Protein AF-A0A951GEC3-F1 (afdb_monomer_lite)

Structure (mmCIF, N/CA/C/O backbone):
data_AF-A0A951GEC3-F1
#
_entry.id   AF-A0A951GEC3-F1
#
loop_
_atom_site.group_PDB
_atom_site.id
_atom_site.type_symbol
_atom_site.label_atom_id
_atom_site.label_alt_id
_atom_site.label_comp_id
_atom_site.label_asym_id
_atom_site.label_entity_id
_atom_site.label_seq_id
_atom_site.pdbx_PDB_ins_code
_atom_site.Cartn_x
_atom_site.Cartn_y
_atom_site.Cartn_z
_atom_site.occupancy
_atom_site.B_iso_or_equiv
_atom_site.auth_seq_id
_atom_site.auth_comp_id
_atom_site.auth_asym_id
_atom_site.auth_atom_id
_atom_site.pdbx_PDB_model_num
ATOM 1 N N . MET A 1 1 ? 15.630 8.169 4.405 1.00 53.78 1 MET A N 1
ATOM 2 C CA . MET A 1 1 ? 15.383 6.792 3.932 1.00 53.78 1 MET A CA 1
ATOM 3 C C . MET A 1 1 ? 15.792 5.852 5.047 1.00 53.78 1 MET A C 1
ATOM 5 O O . MET A 1 1 ? 16.981 5.740 5.318 1.00 53.78 1 MET A O 1
ATOM 9 N N . ALA A 1 2 ? 14.834 5.273 5.768 1.00 57.47 2 ALA A N 1
ATOM 10 C CA . ALA A 1 2 ? 15.160 4.203 6.706 1.00 57.47 2 ALA A CA 1
ATOM 11 C C . ALA A 1 2 ? 15.599 2.977 5.888 1.00 57.47 2 ALA A C 1
ATOM 13 O O . ALA A 1 2 ? 14.984 2.679 4.868 1.00 57.47 2 ALA A O 1
ATOM 14 N N . GLY A 1 3 ? 16.703 2.333 6.269 1.00 69.38 3 GLY A N 1
ATOM 15 C CA . GLY A 1 3 ? 17.155 1.087 5.634 1.00 69.38 3 GLY A CA 1
ATOM 16 C C . GLY A 1 3 ? 17.551 1.169 4.151 1.00 69.38 3 GLY A C 1
ATOM 17 O O . GLY A 1 3 ? 17.619 0.135 3.510 1.00 69.38 3 GLY A O 1
ATOM 18 N N . GLY A 1 4 ? 17.801 2.357 3.583 1.00 84.50 4 GLY A N 1
ATOM 19 C CA . GLY A 1 4 ? 18.168 2.492 2.159 1.00 84.50 4 GLY A CA 1
ATOM 20 C C . GLY A 1 4 ? 16.997 2.392 1.172 1.00 84.50 4 GLY A C 1
ATOM 21 O O . GLY A 1 4 ? 17.217 2.440 -0.037 1.00 84.50 4 GLY A O 1
ATOM 22 N N . VAL A 1 5 ? 15.762 2.323 1.679 1.00 89.62 5 VAL A N 1
ATOM 23 C CA . VAL A 1 5 ? 14.538 2.254 0.875 1.00 89.62 5 VAL A CA 1
ATOM 24 C C . VAL A 1 5 ? 13.953 3.654 0.661 1.00 89.62 5 VAL A C 1
ATOM 26 O O . VAL A 1 5 ? 13.785 4.438 1.606 1.00 89.62 5 VAL A O 1
ATOM 29 N N . TYR A 1 6 ? 13.606 3.969 -0.587 1.00 92.44 6 TYR A N 1
ATOM 30 C CA . TYR A 1 6 ? 12.821 5.143 -0.959 1.00 92.44 6 TYR A CA 1
ATOM 31 C C . TYR A 1 6 ? 11.360 4.748 -1.170 1.00 92.44 6 TYR A C 1
ATOM 33 O O . TYR A 1 6 ? 11.020 4.092 -2.150 1.00 92.44 6 TYR A O 1
ATOM 41 N N . ARG A 1 7 ? 10.489 5.144 -0.240 1.00 92.12 7 ARG A N 1
ATOM 42 C CA . ARG A 1 7 ? 9.064 4.800 -0.259 1.00 92.12 7 ARG A CA 1
ATOM 43 C C . ARG A 1 7 ? 8.220 5.991 -0.704 1.00 92.12 7 ARG A C 1
ATOM 45 O O . ARG A 1 7 ? 8.367 7.084 -0.165 1.00 92.12 7 ARG A O 1
ATOM 52 N N . VAL A 1 8 ? 7.306 5.745 -1.634 1.00 93.25 8 VAL A N 1
ATOM 53 C CA . VAL A 1 8 ? 6.295 6.682 -2.123 1.00 93.25 8 VAL A CA 1
ATOM 54 C C . VAL A 1 8 ? 4.928 6.204 -1.622 1.00 93.25 8 VAL A C 1
ATOM 56 O O . VAL A 1 8 ? 4.465 5.146 -2.057 1.00 93.25 8 VAL A O 1
ATOM 59 N N . PRO A 1 9 ? 4.285 6.917 -0.682 1.00 92.19 9 PRO A N 1
ATOM 60 C CA . PRO A 1 9 ? 2.924 6.600 -0.265 1.00 92.19 9 PRO A CA 1
ATOM 61 C C . PRO A 1 9 ? 1.916 7.023 -1.345 1.00 92.19 9 PRO A C 1
ATOM 63 O O . PRO A 1 9 ? 2.049 8.089 -1.938 1.00 92.19 9 PRO A O 1
ATOM 66 N N . LEU A 1 10 ? 0.890 6.200 -1.560 1.00 93.75 10 LEU A N 1
ATOM 67 C CA . LEU A 1 10 ? -0.196 6.407 -2.524 1.00 93.75 10 LEU A CA 1
ATOM 68 C C . LEU A 1 10 ? -1.558 6.197 -1.832 1.00 93.75 10 LEU A C 1
ATOM 70 O O . LEU A 1 10 ? -2.262 5.221 -2.112 1.00 93.75 10 LEU A O 1
ATOM 74 N N . PRO A 1 11 ? -1.927 7.044 -0.856 1.00 91.75 11 PRO A N 1
ATOM 75 C CA . PRO A 1 11 ? -3.192 6.889 -0.155 1.00 91.75 11 PRO A CA 1
ATOM 76 C C . PRO A 1 11 ? -4.369 7.229 -1.078 1.00 91.75 11 PRO A C 1
ATOM 78 O O . PRO A 1 11 ? -4.380 8.272 -1.730 1.00 91.75 11 PRO A O 1
ATOM 81 N N . ARG A 1 12 ? -5.410 6.392 -1.074 1.00 93.50 12 ARG A N 1
ATOM 82 C CA . ARG A 1 12 ? -6.682 6.658 -1.763 1.00 93.50 12 ARG A CA 1
ATOM 83 C C . ARG A 1 12 ? -7.564 7.598 -0.947 1.00 93.50 12 ARG A C 1
ATOM 85 O O . ARG A 1 12 ? -8.618 7.217 -0.446 1.00 93.50 12 ARG A O 1
ATOM 92 N N . THR A 1 13 ? -7.099 8.834 -0.768 1.00 90.50 13 THR A N 1
ATOM 93 C CA . THR A 1 13 ? -7.832 9.895 -0.050 1.00 90.50 13 THR A CA 1
ATOM 94 C C . THR A 1 13 ? -9.090 10.359 -0.787 1.00 90.50 13 THR A C 1
ATOM 96 O O . THR A 1 13 ? -9.940 11.019 -0.194 1.00 90.50 13 THR A O 1
ATOM 99 N N . ASP A 1 14 ? -9.222 9.996 -2.062 1.00 92.25 14 ASP A N 1
ATOM 100 C CA . ASP A 1 14 ? -10.406 10.194 -2.893 1.00 92.25 14 ASP A CA 1
ATOM 101 C C . ASP A 1 14 ? -11.549 9.224 -2.545 1.00 92.25 14 ASP A C 1
ATOM 103 O O . ASP A 1 14 ? -12.720 9.542 -2.765 1.00 92.25 14 ASP A O 1
ATOM 107 N N . LEU A 1 15 ? -11.231 8.049 -1.989 1.00 93.88 15 LEU A N 1
ATOM 108 C CA . LEU A 1 15 ? -12.217 7.017 -1.692 1.00 93.88 15 LEU A CA 1
ATOM 109 C C . LEU A 1 15 ? -12.876 7.231 -0.328 1.00 93.88 15 LEU A C 1
ATOM 111 O O . LEU A 1 15 ? -12.224 7.267 0.712 1.00 93.88 15 LEU A O 1
ATOM 115 N N . LYS A 1 16 ? -14.211 7.253 -0.334 1.00 93.50 16 LYS A N 1
ATOM 116 C CA . LYS A 1 16 ? -15.051 7.165 0.868 1.00 93.50 16 LYS A CA 1
ATOM 117 C C . LYS A 1 16 ? -15.593 5.748 1.012 1.00 93.50 16 LYS A C 1
ATOM 119 O O . LYS A 1 16 ? -16.766 5.499 0.739 1.00 93.50 16 LYS A O 1
ATOM 124 N N . ALA A 1 17 ? -14.714 4.806 1.348 1.00 94.12 17 ALA A N 1
ATOM 125 C CA . ALA A 1 17 ? -15.105 3.410 1.479 1.00 94.12 17 ALA A CA 1
ATOM 126 C C . ALA A 1 17 ? -15.747 3.121 2.839 1.00 94.12 17 ALA A C 1
ATOM 128 O O . ALA A 1 17 ? -15.334 3.655 3.864 1.00 94.12 17 ALA A O 1
ATOM 129 N N . THR A 1 18 ? -16.745 2.244 2.849 1.00 96.31 18 THR A N 1
ATOM 130 C CA . THR A 1 18 ? -17.430 1.790 4.062 1.00 96.31 18 THR A CA 1
ATOM 131 C C . THR A 1 18 ? -17.482 0.270 4.110 1.00 96.31 18 THR A C 1
ATOM 133 O O . THR A 1 18 ? -17.472 -0.387 3.071 1.00 96.31 18 THR A O 1
ATOM 136 N N . LEU A 1 19 ? -17.539 -0.301 5.309 1.00 95.56 19 LEU A N 1
ATOM 137 C CA . LEU A 1 19 ? -17.764 -1.724 5.546 1.00 95.56 19 LEU A CA 1
ATOM 138 C C . LEU A 1 19 ? -18.779 -1.858 6.676 1.00 95.56 19 LEU A C 1
ATOM 140 O O . LEU A 1 19 ? -18.518 -1.421 7.789 1.00 95.56 19 LEU A O 1
ATOM 144 N N . ASP A 1 20 ? -19.942 -2.438 6.377 1.00 93.62 20 ASP A N 1
ATOM 145 C CA . ASP A 1 20 ? -21.038 -2.655 7.335 1.00 93.62 20 ASP A CA 1
ATOM 146 C C . ASP A 1 20 ? -21.387 -1.400 8.164 1.00 93.62 20 ASP A C 1
ATOM 148 O O . ASP A 1 20 ? -21.627 -1.464 9.366 1.00 93.62 20 ASP A O 1
ATOM 152 N N . GLY A 1 21 ? -21.390 -0.232 7.511 1.00 92.06 21 GLY A N 1
ATOM 153 C CA . GLY A 1 21 ? -21.692 1.059 8.139 1.00 92.06 21 GLY A CA 1
ATOM 154 C C . GLY A 1 21 ? -20.503 1.760 8.807 1.00 92.06 21 GLY A C 1
ATOM 155 O O . GLY A 1 21 ? -20.654 2.895 9.249 1.00 92.06 21 GLY A O 1
ATOM 156 N N . VAL A 1 22 ? -19.320 1.141 8.843 1.00 91.69 22 VAL A N 1
ATOM 157 C CA . VAL A 1 22 ? -18.086 1.750 9.359 1.00 91.69 22 VAL A CA 1
ATOM 158 C C . VAL A 1 22 ? -17.296 2.376 8.215 1.00 91.69 22 VAL A C 1
ATOM 160 O O . VAL A 1 22 ? -16.964 1.700 7.242 1.00 91.69 22 VAL A O 1
ATOM 163 N N . GLU A 1 23 ? -16.968 3.662 8.326 1.00 91.94 23 GLU A N 1
ATOM 164 C CA . GLU A 1 23 ? -16.087 4.341 7.372 1.00 91.94 23 GLU A CA 1
ATOM 165 C C . GLU A 1 23 ? -14.644 3.836 7.499 1.00 91.94 23 GLU A C 1
ATOM 167 O O . GLU A 1 23 ? -14.062 3.789 8.586 1.00 91.94 23 GLU A O 1
ATOM 172 N N . LEU A 1 24 ? -14.052 3.470 6.364 1.00 91.31 24 LEU A N 1
ATOM 173 C CA . LEU A 1 24 ? -12.680 3.002 6.273 1.00 91.31 24 LEU A CA 1
ATOM 174 C C . LEU A 1 24 ? -11.753 4.192 6.048 1.00 91.31 24 LEU A C 1
ATOM 176 O O . LEU A 1 24 ? -11.710 4.783 4.971 1.00 91.31 24 LEU A O 1
ATOM 180 N N . LYS A 1 25 ? -10.956 4.511 7.064 1.00 85.25 25 LYS A N 1
ATOM 181 C CA . LYS A 1 25 ? -9.923 5.542 6.960 1.00 85.25 25 LYS A CA 1
ATOM 182 C C . LYS A 1 25 ? -8.782 5.082 6.038 1.00 85.25 25 LYS A C 1
ATOM 184 O O . LYS A 1 25 ? -8.391 3.911 6.112 1.00 85.25 25 LYS A O 1
ATOM 189 N N . PRO A 1 26 ? -8.157 5.980 5.250 1.00 82.75 26 PRO A N 1
ATOM 190 C CA . PRO A 1 26 ? -7.058 5.601 4.363 1.00 82.75 26 PRO A CA 1
ATOM 191 C C . PRO A 1 26 ? -5.898 4.893 5.067 1.00 82.75 26 PRO A C 1
ATOM 193 O O . PRO A 1 26 ? -5.431 3.864 4.588 1.00 82.75 26 PRO A O 1
ATOM 196 N N . ASN A 1 27 ? -5.517 5.367 6.256 1.00 82.38 27 ASN A N 1
ATOM 197 C CA . ASN A 1 27 ? -4.448 4.768 7.061 1.00 82.38 27 ASN A CA 1
ATOM 198 C C . ASN A 1 27 ? -4.769 3.355 7.584 1.00 82.38 27 ASN A C 1
ATOM 200 O O . ASN A 1 27 ? -3.864 2.693 8.079 1.00 82.38 27 ASN A O 1
ATOM 204 N N . PHE A 1 28 ? -6.026 2.897 7.510 1.00 87.00 28 PHE A N 1
ATOM 205 C CA . PHE A 1 28 ? -6.418 1.551 7.936 1.00 87.00 28 PHE A CA 1
ATOM 206 C C . PHE A 1 28 ? -6.283 0.549 6.792 1.00 87.00 28 PHE A C 1
ATOM 208 O O . PHE A 1 28 ? -5.652 -0.489 6.953 1.00 87.00 28 PHE A O 1
ATOM 215 N N . ALA A 1 29 ? -6.884 0.858 5.641 1.00 86.94 29 ALA A N 1
ATOM 216 C CA . ALA A 1 29 ? -7.004 -0.110 4.557 1.00 86.94 29 ALA A CA 1
ATOM 217 C C . ALA A 1 29 ? -6.814 0.473 3.154 1.00 86.94 29 ALA A C 1
ATOM 219 O O . ALA A 1 29 ? -6.731 -0.300 2.214 1.00 86.94 29 ALA A O 1
ATOM 220 N N . LEU A 1 30 ? -6.729 1.790 2.958 1.00 91.69 30 LEU A N 1
ATOM 221 C CA . LEU A 1 30 ? -6.686 2.389 1.611 1.00 91.69 30 LEU A CA 1
ATOM 222 C C . LEU A 1 30 ? -5.334 3.057 1.307 1.00 91.69 30 LEU A C 1
ATOM 224 O O . LEU A 1 30 ? -5.261 4.028 0.555 1.00 91.69 30 LEU A O 1
ATOM 228 N N . GLY A 1 31 ? -4.262 2.558 1.925 1.00 89.75 31 GLY A N 1
ATOM 229 C CA . GLY A 1 31 ? -2.901 3.065 1.769 1.00 89.75 31 GLY A CA 1
ATOM 230 C C . GLY A 1 31 ? -2.086 2.251 0.770 1.00 89.75 31 GLY A C 1
ATOM 231 O O . GLY A 1 31 ? -1.426 1.294 1.168 1.00 89.75 31 GLY A O 1
ATOM 232 N N . GLY A 1 32 ? -2.088 2.652 -0.503 1.00 93.62 32 GLY A N 1
ATOM 233 C CA . GLY A 1 32 ? -1.162 2.104 -1.494 1.00 93.62 32 GLY A CA 1
ATOM 234 C C . GLY A 1 32 ? 0.261 2.623 -1.290 1.00 93.62 32 GLY A C 1
ATOM 235 O O . GLY A 1 32 ? 0.487 3.613 -0.583 1.00 93.62 32 GLY A O 1
ATOM 236 N N . TRP A 1 33 ? 1.243 1.968 -1.904 1.00 95.50 33 TRP A N 1
ATOM 237 C CA . TRP A 1 33 ? 2.640 2.390 -1.837 1.00 95.50 33 TRP A CA 1
ATOM 238 C C . TRP A 1 33 ? 3.503 1.784 -2.944 1.00 95.50 33 TRP A C 1
ATOM 240 O O . TRP A 1 33 ? 3.233 0.701 -3.455 1.00 95.50 33 TRP A O 1
ATOM 250 N N . LEU A 1 34 ? 4.603 2.473 -3.242 1.00 97.00 34 LEU A N 1
ATOM 251 C CA . LEU A 1 34 ? 5.738 1.961 -4.008 1.00 97.00 34 LEU A CA 1
ATOM 252 C C . LEU A 1 34 ? 7.002 2.118 -3.163 1.00 97.00 34 LEU A C 1
ATOM 254 O O . LEU A 1 34 ? 7.151 3.109 -2.449 1.00 97.00 34 LEU A O 1
ATOM 258 N N . ALA A 1 35 ? 7.916 1.162 -3.220 1.00 95.62 35 ALA A N 1
ATOM 259 C CA . ALA A 1 35 ? 9.187 1.224 -2.515 1.00 95.62 35 ALA A CA 1
ATOM 260 C C . ALA A 1 35 ? 10.321 0.821 -3.449 1.00 95.62 35 ALA A C 1
ATOM 262 O O . ALA A 1 35 ? 10.307 -0.270 -4.012 1.00 95.62 35 ALA A O 1
ATOM 263 N N . PHE A 1 36 ? 11.289 1.718 -3.597 1.00 95.75 36 PHE A N 1
ATOM 264 C CA . PHE A 1 36 ? 12.482 1.529 -4.400 1.00 95.75 36 PHE A CA 1
ATOM 265 C C . PHE A 1 36 ? 13.674 1.229 -3.503 1.00 95.75 36 PHE A C 1
ATOM 267 O O . PHE A 1 36 ? 13.895 1.906 -2.498 1.00 95.75 36 PHE A O 1
ATOM 274 N N . GLU A 1 37 ? 14.481 0.266 -3.916 1.00 93.31 37 GLU A N 1
ATOM 275 C CA . GLU A 1 37 ? 15.748 -0.067 -3.280 1.00 93.31 37 GLU A CA 1
ATOM 276 C C . GLU A 1 37 ? 16.837 -0.215 -4.344 1.00 93.31 37 GLU A C 1
ATOM 278 O O . GLU A 1 37 ? 16.588 -0.669 -5.465 1.00 93.31 37 GLU A O 1
ATOM 283 N N . LYS A 1 38 ? 18.062 0.195 -4.009 1.00 92.88 38 LYS A N 1
ATOM 284 C CA . LYS A 1 38 ? 19.215 0.037 -4.895 1.00 92.88 38 LYS A CA 1
ATOM 285 C C . LYS A 1 38 ? 19.705 -1.413 -4.871 1.00 92.88 38 LYS A C 1
ATOM 287 O O . LYS A 1 38 ? 20.109 -1.909 -3.827 1.00 92.88 38 LYS A O 1
ATOM 292 N N . MET A 1 39 ? 19.793 -2.033 -6.043 1.00 89.19 39 MET A N 1
ATOM 293 C CA . MET A 1 39 ? 20.306 -3.388 -6.253 1.00 89.19 39 MET A CA 1
ATOM 294 C C . MET A 1 39 ? 21.567 -3.345 -7.126 1.00 89.19 39 MET A C 1
ATOM 296 O O . MET A 1 39 ? 21.518 -3.521 -8.343 1.00 89.19 39 MET A O 1
ATOM 300 N N . GLY A 1 40 ? 22.726 -3.079 -6.516 1.00 89.75 40 GLY A N 1
ATOM 301 C CA . GLY A 1 40 ? 23.983 -2.927 -7.257 1.00 89.75 40 GLY A CA 1
ATOM 302 C C . GLY A 1 40 ? 23.936 -1.731 -8.216 1.00 89.75 40 GLY A C 1
ATOM 303 O O . GLY A 1 40 ? 23.925 -0.586 -7.761 1.00 89.75 40 GLY A O 1
ATOM 304 N N . ASN A 1 41 ? 23.912 -1.998 -9.525 1.00 92.50 41 ASN A N 1
ATOM 305 C CA . ASN A 1 41 ? 23.808 -0.975 -10.578 1.00 92.50 41 ASN A CA 1
ATOM 306 C C . ASN A 1 41 ? 22.368 -0.740 -11.068 1.00 92.50 41 ASN A C 1
ATOM 308 O O . ASN A 1 41 ? 22.151 0.131 -11.905 1.00 92.50 41 ASN A O 1
ATOM 312 N N . GLU A 1 42 ? 21.399 -1.493 -10.552 1.00 95.19 42 GLU A N 1
ATOM 313 C CA . GLU A 1 42 ? 19.982 -1.383 -10.898 1.00 95.19 42 GLU A CA 1
ATOM 314 C C . GLU A 1 42 ? 19.156 -0.940 -9.682 1.00 95.19 42 GLU A C 1
ATOM 316 O O . GLU A 1 42 ? 19.654 -0.841 -8.556 1.00 95.19 42 GLU A O 1
ATOM 321 N N . GLY A 1 43 ? 17.879 -0.655 -9.908 1.00 94.56 43 GLY A N 1
ATOM 322 C CA . GLY A 1 43 ? 16.866 -0.503 -8.875 1.00 94.56 43 GLY A CA 1
ATOM 323 C C . GLY A 1 43 ? 15.915 -1.694 -8.873 1.00 94.56 43 GLY A C 1
ATOM 324 O O . GLY A 1 43 ? 15.640 -2.294 -9.913 1.00 94.56 43 GLY A O 1
ATOM 325 N N . MET A 1 44 ? 15.389 -2.015 -7.699 1.00 95.88 44 MET A N 1
ATOM 326 C CA . MET A 1 44 ? 14.204 -2.846 -7.545 1.00 95.88 44 MET A CA 1
ATOM 327 C C . MET A 1 44 ? 13.069 -1.974 -7.034 1.00 95.88 44 MET A C 1
ATOM 329 O O . MET A 1 44 ? 13.293 -1.099 -6.199 1.00 95.88 44 MET A O 1
ATOM 333 N N . VAL A 1 45 ? 11.862 -2.223 -7.526 1.00 97.38 45 VAL A N 1
ATOM 334 C CA . VAL A 1 45 ? 10.641 -1.648 -6.981 1.00 97.38 45 VAL A CA 1
ATOM 335 C C . VAL A 1 45 ? 9.683 -2.759 -6.597 1.00 97.38 45 VAL A C 1
ATOM 337 O O . VAL A 1 45 ? 9.499 -3.715 -7.348 1.00 97.38 45 VAL A O 1
ATOM 340 N N . MET A 1 46 ? 9.076 -2.618 -5.427 1.00 97.06 46 MET A N 1
ATOM 341 C CA . MET A 1 46 ? 7.899 -3.378 -5.027 1.00 97.06 46 MET A CA 1
ATOM 342 C C . MET A 1 46 ? 6.784 -2.411 -4.669 1.00 97.06 46 MET A C 1
ATOM 344 O O . MET A 1 46 ? 7.043 -1.257 -4.316 1.00 97.06 46 MET A O 1
ATOM 348 N N . GLY A 1 47 ? 5.545 -2.866 -4.748 1.00 96.62 47 GLY A N 1
ATOM 349 C CA . GLY A 1 47 ? 4.423 -2.021 -4.389 1.00 96.62 47 GLY A CA 1
ATOM 350 C C . GLY A 1 47 ? 3.132 -2.769 -4.179 1.00 96.62 47 GLY A C 1
ATOM 351 O O . GLY A 1 47 ? 2.995 -3.916 -4.594 1.00 96.62 47 GLY A O 1
ATOM 352 N N . ASP A 1 48 ? 2.197 -2.056 -3.570 1.00 97.44 48 ASP A N 1
ATOM 353 C CA . ASP A 1 48 ? 0.813 -2.456 -3.359 1.00 97.44 48 ASP A CA 1
ATOM 354 C C . ASP A 1 48 ? -0.081 -1.306 -3.833 1.00 97.44 48 ASP A C 1
ATOM 356 O O . ASP A 1 48 ? -0.014 -0.191 -3.302 1.00 97.44 48 ASP A O 1
ATOM 360 N N . LEU A 1 49 ? -0.867 -1.548 -4.881 1.00 98.12 49 LEU A N 1
ATOM 361 C CA . LEU A 1 49 ? -1.766 -0.561 -5.471 1.00 98.12 49 LEU A CA 1
ATOM 362 C C . LEU A 1 49 ? -3.202 -0.832 -5.035 1.00 98.12 49 LEU A C 1
ATOM 364 O O . LEU A 1 49 ? -3.718 -1.921 -5.265 1.00 98.12 49 LEU A O 1
ATOM 368 N N . VAL A 1 50 ? -3.874 0.184 -4.493 1.00 97.50 50 VAL A N 1
ATOM 369 C CA . VAL A 1 50 ? -5.289 0.097 -4.108 1.00 97.50 50 VAL A CA 1
ATOM 370 C C . VAL A 1 50 ? -6.163 0.621 -5.240 1.00 97.50 50 VAL A C 1
ATOM 372 O O . VAL A 1 50 ? -6.162 1.819 -5.533 1.00 97.50 50 VAL A O 1
ATOM 375 N N . LEU A 1 51 ? -6.934 -0.271 -5.851 1.00 98.19 51 LEU A N 1
ATOM 376 C CA . LEU A 1 51 ? -7.735 -0.008 -7.044 1.00 98.19 51 LEU A CA 1
ATOM 377 C C . LEU A 1 51 ? -9.207 -0.335 -6.794 1.00 98.19 51 LEU A C 1
ATOM 379 O O . LEU A 1 51 ? -9.527 -1.294 -6.092 1.00 98.19 51 LEU A O 1
ATOM 383 N N . THR A 1 52 ? -10.120 0.423 -7.394 1.00 97.81 52 THR A N 1
ATOM 384 C CA . THR A 1 52 ? -11.515 -0.012 -7.533 1.00 97.81 52 THR A CA 1
ATOM 385 C C . THR A 1 52 ? -11.634 -1.037 -8.658 1.00 97.81 52 THR A C 1
ATOM 387 O O . THR A 1 52 ? -10.743 -1.178 -9.496 1.00 97.81 52 THR A O 1
ATOM 390 N N . THR A 1 53 ? -12.733 -1.791 -8.692 1.00 96.88 53 THR A N 1
ATOM 391 C CA . THR A 1 53 ? -12.925 -2.871 -9.676 1.00 96.88 53 THR A CA 1
ATOM 392 C C . THR A 1 53 ? -12.820 -2.409 -11.132 1.00 96.88 53 THR A C 1
ATOM 394 O O . THR A 1 53 ? -12.296 -3.151 -11.960 1.00 96.88 53 THR A O 1
ATOM 397 N N . ASP A 1 54 ? -13.269 -1.191 -11.446 1.00 97.94 54 ASP A N 1
ATOM 398 C CA . ASP A 1 54 ? -13.164 -0.570 -12.773 1.00 97.94 54 ASP A CA 1
ATOM 399 C C . ASP A 1 54 ? -11.734 -0.137 -13.137 1.00 97.94 54 ASP A C 1
ATOM 401 O O . ASP A 1 54 ? -11.406 -0.048 -14.318 1.00 97.94 54 ASP A O 1
ATOM 405 N N . GLU A 1 55 ? -10.865 0.076 -12.148 1.00 98.62 55 GLU A N 1
ATOM 406 C CA . GLU A 1 55 ? -9.473 0.503 -12.343 1.00 98.62 55 GLU A CA 1
ATOM 407 C C . GLU A 1 55 ? -8.508 -0.682 -12.532 1.00 98.62 55 GLU A C 1
ATOM 409 O O . GLU A 1 55 ? -7.427 -0.510 -13.094 1.00 98.62 55 GLU A O 1
ATOM 414 N N . VAL A 1 56 ? -8.885 -1.897 -12.106 1.00 98.69 56 VAL A N 1
ATOM 415 C CA . VAL A 1 56 ? -8.000 -3.081 -12.127 1.00 98.69 56 VAL A CA 1
ATOM 416 C C . VAL A 1 56 ? -7.457 -3.374 -13.526 1.00 98.69 56 VAL A C 1
ATOM 418 O O . VAL A 1 56 ? -6.244 -3.438 -13.712 1.00 98.69 56 VAL A O 1
ATOM 421 N N . ASN A 1 57 ? -8.332 -3.568 -14.515 1.00 98.69 57 ASN A N 1
ATOM 422 C CA . ASN A 1 57 ? -7.908 -4.012 -15.847 1.00 98.69 57 ASN A CA 1
ATOM 423 C C . ASN A 1 57 ? -7.078 -2.960 -16.605 1.00 98.69 57 ASN A C 1
ATOM 425 O O . ASN A 1 57 ? -6.046 -3.346 -17.164 1.00 98.69 57 ASN A O 1
ATOM 429 N N . PRO A 1 58 ? -7.460 -1.665 -16.634 1.00 98.75 58 PRO A N 1
ATOM 430 C CA . PRO A 1 58 ? -6.642 -0.626 -17.263 1.00 98.75 58 PRO A CA 1
ATOM 431 C C . PRO A 1 58 ? -5.224 -0.553 -16.682 1.00 98.75 58 PRO A C 1
ATOM 433 O O . PRO A 1 58 ? -4.243 -0.636 -17.427 1.00 98.75 58 PRO A O 1
ATOM 436 N N . VAL A 1 59 ? -5.107 -0.512 -15.349 1.00 98.81 59 VAL A N 1
ATOM 437 C CA . VAL A 1 59 ? -3.812 -0.447 -14.655 1.00 98.81 59 VAL A CA 1
ATOM 438 C C . VAL A 1 59 ? -2.990 -1.710 -14.916 1.00 98.81 59 VAL A C 1
ATOM 440 O O . VAL A 1 59 ? -1.837 -1.614 -15.337 1.00 98.81 59 VAL A O 1
ATOM 443 N N . MET A 1 60 ? -3.586 -2.896 -14.740 1.00 98.75 60 MET A N 1
ATOM 444 C CA . MET A 1 60 ? -2.914 -4.182 -14.970 1.00 98.75 60 MET A CA 1
ATOM 445 C C . MET A 1 60 ? -2.363 -4.290 -16.392 1.00 98.75 60 MET A C 1
ATOM 447 O O . MET A 1 60 ? -1.215 -4.687 -16.594 1.00 98.75 60 MET A O 1
ATOM 451 N N . THR A 1 61 ? -3.168 -3.900 -17.382 1.00 98.62 61 THR A N 1
ATOM 452 C CA . THR A 1 61 ? -2.777 -3.930 -18.796 1.00 98.62 61 THR A CA 1
ATOM 453 C C . THR A 1 61 ? -1.561 -3.043 -19.031 1.00 98.62 61 THR A C 1
ATOM 455 O O . THR A 1 61 ? -0.612 -3.451 -19.706 1.00 98.62 61 THR A O 1
ATOM 458 N N . LYS A 1 62 ? -1.550 -1.838 -18.447 1.00 98.62 62 LYS A N 1
ATOM 459 C CA . LYS A 1 62 ? -0.445 -0.897 -18.620 1.00 98.62 62 LYS A CA 1
ATOM 460 C C . LYS A 1 62 ? 0.839 -1.358 -17.933 1.00 98.62 62 LYS A C 1
ATOM 462 O O . LYS A 1 62 ? 1.914 -1.200 -18.517 1.00 98.62 62 LYS A O 1
ATOM 467 N N . LEU A 1 63 ? 0.736 -1.947 -16.741 1.00 98.62 63 LEU A N 1
ATOM 468 C CA . LEU A 1 63 ? 1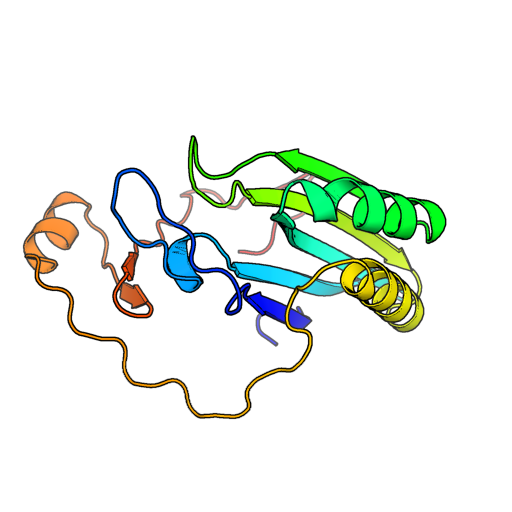.866 -2.554 -16.031 1.00 98.62 63 LEU A CA 1
ATOM 469 C C . LEU A 1 63 ? 2.496 -3.676 -16.862 1.00 98.62 63 LEU A C 1
ATOM 471 O O . LEU A 1 63 ? 3.687 -3.605 -17.168 1.00 98.62 63 LEU A O 1
ATOM 475 N N . ALA A 1 64 ? 1.682 -4.637 -17.312 1.00 98.12 64 ALA A N 1
ATOM 476 C CA . ALA A 1 64 ? 2.144 -5.767 -18.113 1.00 98.12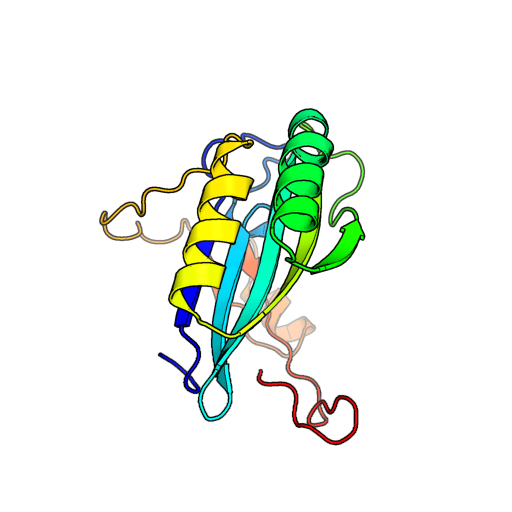 64 ALA A CA 1
ATOM 477 C C . ALA A 1 64 ? 2.806 -5.314 -19.426 1.00 98.12 64 ALA A C 1
ATOM 479 O O . ALA A 1 64 ? 3.901 -5.763 -19.760 1.00 98.12 64 ALA A O 1
ATOM 480 N N . ALA A 1 65 ? 2.194 -4.361 -20.141 1.00 98.19 65 ALA A N 1
ATOM 481 C CA . ALA A 1 65 ? 2.757 -3.800 -21.371 1.00 98.19 65 ALA A CA 1
ATOM 482 C C . ALA A 1 65 ? 4.088 -3.056 -21.154 1.00 98.19 65 ALA A C 1
ATOM 484 O O . ALA A 1 65 ? 4.871 -2.909 -22.091 1.00 98.19 65 ALA A O 1
ATOM 485 N N . SER A 1 66 ? 4.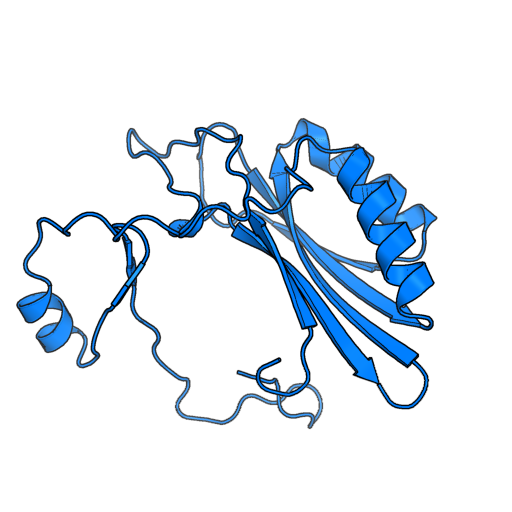345 -2.586 -19.931 1.00 97.31 66 SER A N 1
ATOM 486 C CA . SER A 1 66 ? 5.564 -1.860 -19.562 1.00 97.31 66 SER A CA 1
ATOM 487 C C . SER A 1 66 ? 6.619 -2.760 -18.906 1.00 97.31 66 SER A C 1
ATOM 489 O O . SER A 1 66 ? 7.660 -2.261 -18.483 1.00 97.31 66 SER A O 1
ATOM 491 N N . GLY A 1 67 ? 6.364 -4.071 -18.810 1.00 97.00 67 GLY A N 1
ATOM 492 C CA . GLY A 1 67 ? 7.278 -5.040 -18.205 1.00 97.00 67 GLY A CA 1
ATOM 493 C C . GLY A 1 67 ? 7.335 -4.996 -16.675 1.00 97.00 67 GLY A C 1
ATOM 494 O O . GLY A 1 67 ? 8.293 -5.506 -16.102 1.00 97.00 67 GLY A O 1
ATOM 495 N N . ILE A 1 68 ? 6.341 -4.390 -16.013 1.00 98.62 68 ILE A N 1
ATOM 496 C CA . ILE A 1 68 ? 6.178 -4.503 -14.559 1.00 98.62 68 ILE A CA 1
ATOM 497 C C . ILE A 1 68 ? 5.419 -5.794 -14.263 1.00 98.62 68 ILE A C 1
ATOM 499 O O . ILE A 1 68 ? 4.339 -6.031 -14.807 1.00 98.62 68 ILE A O 1
ATOM 503 N N . GLU A 1 69 ? 5.986 -6.625 -13.399 1.00 98.44 69 GLU A N 1
ATOM 504 C CA . GLU A 1 69 ? 5.384 -7.885 -12.989 1.00 98.44 69 GLU A CA 1
ATOM 505 C C . GLU A 1 69 ? 4.254 -7.624 -11.989 1.00 98.44 69 GLU A C 1
ATOM 507 O O . GLU A 1 69 ? 4.429 -6.882 -11.023 1.00 98.44 69 GLU A O 1
ATOM 512 N N . ILE A 1 70 ? 3.097 -8.249 -12.217 1.00 98.62 70 ILE A N 1
ATOM 513 C CA . ILE A 1 70 ? 2.000 -8.304 -11.248 1.00 98.62 70 ILE A CA 1
ATOM 514 C C . ILE A 1 70 ? 2.147 -9.609 -10.471 1.00 98.62 70 ILE A C 1
ATOM 516 O O . ILE A 1 70 ? 1.943 -10.687 -11.026 1.00 98.62 70 ILE A O 1
ATOM 520 N N . THR A 1 71 ? 2.503 -9.516 -9.195 1.00 97.81 71 THR A N 1
ATOM 521 C CA . THR A 1 71 ? 2.792 -10.685 -8.354 1.00 97.81 71 THR A CA 1
ATOM 522 C C . THR A 1 71 ? 1.552 -11.211 -7.634 1.00 97.81 71 THR A C 1
ATOM 524 O O . THR A 1 71 ? 1.489 -12.396 -7.313 1.00 97.81 71 THR A O 1
ATOM 527 N N . ALA A 1 72 ? 0.544 -10.360 -7.405 1.00 98.12 72 ALA A N 1
ATOM 528 C CA . ALA A 1 7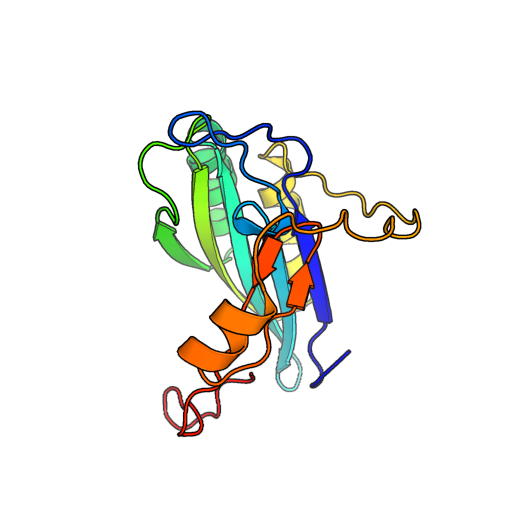2 ? -0.749 -10.763 -6.857 1.00 98.12 72 ALA A CA 1
ATOM 529 C C . ALA A 1 72 ? -1.859 -9.750 -7.175 1.00 98.12 72 ALA A C 1
ATOM 531 O O . ALA A 1 72 ? -1.605 -8.563 -7.381 1.00 98.12 72 ALA A O 1
ATOM 532 N N . LEU A 1 73 ? -3.105 -10.227 -7.145 1.00 98.38 73 LEU A N 1
ATOM 533 C CA . LEU A 1 73 ? -4.311 -9.406 -7.099 1.00 98.38 73 LEU A CA 1
ATOM 534 C C . LEU A 1 73 ? -5.298 -10.039 -6.110 1.00 98.38 73 LEU A C 1
ATOM 536 O O . LEU A 1 73 ? -5.765 -11.155 -6.335 1.00 98.38 73 LEU A O 1
ATOM 540 N N . HIS A 1 74 ? -5.632 -9.330 -5.034 1.00 97.69 74 HIS A N 1
ATOM 541 C CA . HIS A 1 74 ? -6.545 -9.822 -3.991 1.00 97.69 74 HIS A CA 1
ATOM 542 C C . HIS A 1 74 ? -7.290 -8.678 -3.296 1.00 97.69 74 HIS A C 1
ATOM 544 O O . HIS A 1 74 ? -7.134 -7.518 -3.657 1.00 97.69 74 HIS A O 1
ATOM 550 N N . ASN A 1 75 ? -8.106 -8.983 -2.289 1.00 94.62 75 ASN A N 1
ATOM 551 C CA . ASN A 1 75 ? -8.789 -7.995 -1.455 1.00 94.62 75 ASN A CA 1
ATOM 552 C C . ASN A 1 75 ? -8.345 -8.116 0.015 1.00 94.62 75 ASN A C 1
ATOM 554 O O . ASN A 1 75 ? -8.152 -9.221 0.515 1.00 94.62 75 ASN A O 1
ATOM 558 N N . HIS A 1 76 ? -8.197 -6.994 0.726 1.00 93.00 76 HIS A N 1
ATOM 559 C CA . HIS A 1 76 ? -7.907 -6.997 2.173 1.00 93.00 76 HIS A CA 1
ATOM 560 C C . HIS A 1 76 ? -9.172 -7.085 3.033 1.00 93.00 76 HIS A C 1
ATOM 562 O O . HIS A 1 76 ? -9.133 -7.568 4.161 1.00 93.00 76 HIS A O 1
ATOM 568 N N . LEU A 1 77 ? -10.299 -6.607 2.505 1.00 93.25 77 LEU A N 1
ATOM 569 C CA . LEU A 1 77 ? -11.569 -6.525 3.212 1.00 93.25 77 LEU A CA 1
ATOM 570 C C . LEU A 1 77 ? -12.664 -7.197 2.393 1.00 93.25 77 LEU A C 1
ATOM 572 O O . LEU A 1 77 ? -12.680 -7.117 1.166 1.00 93.25 77 LEU A O 1
ATOM 576 N N . LEU A 1 78 ? -13.590 -7.864 3.076 1.00 92.75 78 LEU A N 1
ATOM 577 C CA . LEU A 1 78 ? -14.781 -8.423 2.448 1.00 92.75 78 LEU A CA 1
ATOM 578 C C . LEU A 1 78 ? -15.914 -7.391 2.498 1.00 92.75 78 LEU A C 1
ATOM 580 O O . LEU A 1 78 ? -16.155 -6.771 3.534 1.00 92.75 78 LEU A O 1
ATOM 584 N N . ARG A 1 79 ? -16.625 -7.248 1.371 1.00 94.25 79 ARG A N 1
ATOM 585 C CA . ARG A 1 79 ? -17.833 -6.417 1.178 1.00 94.25 79 ARG A CA 1
ATOM 586 C C . ARG A 1 79 ? -17.695 -4.924 1.534 1.00 94.25 79 ARG A C 1
ATOM 588 O O . ARG A 1 79 ? -18.694 -4.262 1.810 1.00 94.25 79 ARG A O 1
ATOM 595 N N . ASN A 1 80 ? -16.489 -4.360 1.477 1.00 95.69 80 ASN A N 1
ATOM 596 C CA . ASN A 1 80 ? -16.367 -2.905 1.484 1.00 95.69 80 ASN A CA 1
ATOM 597 C C . ASN A 1 80 ? -16.997 -2.291 0.219 1.00 95.69 80 ASN A C 1
ATOM 599 O O . ASN A 1 80 ? -17.073 -2.942 -0.825 1.00 95.69 80 ASN A O 1
ATOM 603 N N . GLN A 1 81 ? -17.467 -1.050 0.325 1.00 95.06 81 GLN A N 1
ATOM 604 C CA . GLN A 1 81 ? -18.076 -0.296 -0.771 1.00 95.06 81 GLN A CA 1
ATOM 605 C C . GLN A 1 81 ? -17.530 1.143 -0.824 1.00 95.06 81 GLN A C 1
ATOM 607 O O . GLN A 1 81 ? -17.636 1.832 0.192 1.00 95.06 81 GLN A O 1
ATOM 612 N N . PRO A 1 82 ? -16.983 1.612 -1.969 1.00 95.50 82 PRO A N 1
ATOM 613 C CA . PRO A 1 82 ? -16.745 0.823 -3.181 1.00 95.50 82 PRO A CA 1
ATOM 614 C C . PRO A 1 82 ? -15.778 -0.335 -2.910 1.00 95.50 82 PRO A C 1
ATOM 616 O O . PRO A 1 82 ? -14.926 -0.246 -2.026 1.00 95.50 82 PRO A O 1
ATOM 619 N N . PHE A 1 83 ? -15.958 -1.438 -3.639 1.00 96.25 83 PHE A N 1
ATOM 620 C CA . PHE A 1 83 ? -15.111 -2.615 -3.473 1.00 96.25 83 PHE A CA 1
ATOM 621 C C . PHE A 1 83 ? -13.701 -2.317 -3.981 1.00 96.25 83 PHE A C 1
ATOM 623 O O . PHE A 1 83 ? -13.537 -1.795 -5.089 1.00 96.25 83 PHE A O 1
ATOM 630 N N . THR A 1 84 ? -12.697 -2.641 -3.168 1.00 96.81 84 THR A N 1
ATOM 631 C CA . THR A 1 84 ? -11.289 -2.376 -3.481 1.00 96.81 84 THR A CA 1
ATOM 632 C C . THR A 1 84 ? -10.497 -3.665 -3.626 1.00 96.81 84 THR A C 1
ATOM 634 O O . THR A 1 84 ? -10.692 -4.637 -2.895 1.00 96.81 84 THR A O 1
ATOM 637 N N . MET A 1 85 ? -9.568 -3.635 -4.571 1.00 97.94 85 MET A N 1
ATOM 638 C CA . MET A 1 85 ? -8.596 -4.676 -4.863 1.00 97.94 85 MET A CA 1
ATOM 639 C C . MET A 1 85 ? -7.184 -4.121 -4.664 1.00 97.94 85 MET A C 1
ATOM 641 O O . MET A 1 85 ? -6.955 -2.918 -4.779 1.00 97.94 85 MET A O 1
ATOM 645 N N . TYR A 1 86 ? -6.250 -5.014 -4.372 1.00 98.00 86 TYR A N 1
ATOM 646 C CA . TYR A 1 86 ? -4.866 -4.734 -4.015 1.00 98.00 86 TYR A CA 1
ATOM 647 C C . TYR A 1 86 ? -3.987 -5.489 -4.992 1.00 98.00 86 TYR A C 1
ATOM 649 O O . TYR A 1 86 ? -4.048 -6.720 -5.065 1.00 98.00 86 TYR A O 1
ATOM 657 N N . MET A 1 87 ? -3.245 -4.741 -5.798 1.00 98.62 87 MET A N 1
ATOM 658 C CA . MET A 1 87 ? -2.391 -5.280 -6.845 1.00 98.62 87 MET A CA 1
ATOM 659 C C . MET A 1 87 ? -0.938 -5.134 -6.430 1.00 98.62 87 MET A C 1
ATOM 661 O O . MET A 1 87 ? -0.423 -4.019 -6.330 1.00 98.62 87 MET A O 1
ATOM 665 N N . HIS A 1 88 ? -0.285 -6.270 -6.207 1.00 98.38 88 HIS A N 1
ATOM 666 C CA . HIS A 1 88 ? 1.124 -6.310 -5.846 1.00 98.38 88 HIS A CA 1
ATOM 667 C C . HIS A 1 88 ? 1.968 -6.301 -7.109 1.00 98.38 88 HIS A C 1
ATOM 669 O O . HIS A 1 88 ? 1.675 -7.022 -8.066 1.00 98.38 88 HIS A O 1
ATOM 675 N N . VAL A 1 89 ? 3.003 -5.465 -7.113 1.00 98.44 89 VAL A N 1
ATOM 676 C CA . VAL A 1 89 ? 3.872 -5.263 -8.274 1.00 98.44 89 VAL A CA 1
ATOM 677 C C . VAL A 1 89 ? 5.339 -5.450 -7.916 1.00 98.44 89 VAL A C 1
ATOM 679 O O . VAL A 1 89 ? 5.763 -5.126 -6.806 1.00 98.44 89 VAL A O 1
ATOM 682 N N . LEU A 1 90 ? 6.115 -5.938 -8.881 1.00 98.00 90 LEU A N 1
ATOM 683 C CA . LEU A 1 90 ? 7.566 -6.079 -8.816 1.00 98.00 90 LEU A CA 1
ATOM 684 C C . LEU A 1 90 ? 8.190 -5.555 -10.116 1.00 98.00 90 LEU A C 1
ATOM 686 O O . LEU A 1 90 ? 7.699 -5.807 -11.214 1.00 98.00 90 LEU A O 1
ATOM 690 N N . GLY A 1 91 ? 9.311 -4.851 -10.003 1.00 97.50 91 GLY A N 1
ATOM 691 C CA . GLY A 1 91 ? 10.129 -4.478 -11.151 1.00 97.50 91 GLY A CA 1
ATOM 692 C C . GLY A 1 91 ? 11.607 -4.416 -10.794 1.00 97.50 91 GLY A C 1
ATOM 693 O O . GLY A 1 91 ? 11.971 -4.085 -9.665 1.00 97.50 91 GLY A O 1
ATOM 694 N N . ARG A 1 92 ? 12.469 -4.722 -11.764 1.00 97.12 92 ARG A N 1
ATOM 695 C CA . ARG A 1 92 ? 13.929 -4.592 -11.665 1.00 97.12 92 ARG A CA 1
ATOM 696 C C . ARG A 1 92 ? 14.487 -3.949 -12.928 1.00 97.12 92 ARG A C 1
ATOM 698 O O . ARG A 1 92 ? 13.993 -4.220 -14.018 1.00 97.12 92 ARG A O 1
ATOM 705 N N . GLY A 1 93 ? 15.494 -3.094 -12.776 1.00 97.12 93 GLY A N 1
ATOM 706 C CA . GLY A 1 93 ? 16.172 -2.434 -13.890 1.00 97.12 93 GLY A CA 1
ATOM 707 C C . GLY A 1 93 ? 16.487 -0.971 -13.601 1.00 97.12 93 GLY A C 1
ATOM 708 O O . GLY A 1 93 ? 16.769 -0.593 -12.466 1.00 97.12 93 GLY A O 1
ATOM 709 N N . ASP A 1 94 ? 16.446 -0.126 -14.630 1.00 97.69 94 ASP A N 1
ATOM 710 C CA . ASP A 1 94 ? 16.691 1.308 -14.468 1.00 97.69 94 ASP A CA 1
ATOM 711 C C . ASP A 1 94 ? 15.579 1.963 -13.614 1.00 97.69 94 ASP A C 1
ATOM 713 O O . ASP A 1 94 ? 14.405 1.919 -14.002 1.00 97.69 94 ASP A O 1
ATOM 717 N N . PRO A 1 95 ? 15.909 2.587 -12.467 1.00 96.31 95 PRO A N 1
ATOM 718 C CA . PRO A 1 95 ? 14.908 3.097 -11.531 1.00 96.31 95 PRO A CA 1
ATOM 719 C C . PRO A 1 95 ? 14.049 4.222 -12.119 1.00 96.31 95 PRO A C 1
ATOM 721 O O . PRO A 1 95 ? 12.885 4.357 -11.744 1.00 96.31 95 PRO A O 1
ATOM 724 N N . VAL A 1 96 ? 14.580 5.006 -13.064 1.00 96.94 96 VAL A N 1
ATOM 725 C CA . VAL A 1 96 ? 13.825 6.081 -13.721 1.00 96.94 96 VAL A CA 1
ATOM 726 C C . VAL A 1 96 ? 12.801 5.484 -14.683 1.00 96.94 96 VAL A C 1
ATOM 728 O O . VAL A 1 96 ? 11.637 5.882 -14.660 1.00 96.94 96 VAL A O 1
ATOM 731 N N . LYS A 1 97 ? 13.185 4.481 -15.481 1.00 98.31 97 LYS A N 1
ATOM 732 C CA . LYS A 1 97 ? 12.246 3.760 -16.357 1.00 98.31 97 LYS A CA 1
ATOM 733 C C . LYS A 1 97 ? 11.150 3.055 -15.560 1.00 98.31 97 LYS A C 1
ATOM 735 O O . LYS A 1 97 ? 9.987 3.130 -15.952 1.00 98.31 97 LYS A O 1
ATOM 740 N N . LEU A 1 98 ? 11.502 2.429 -14.433 1.00 98.44 98 LEU A N 1
ATOM 741 C CA . LEU A 1 98 ? 10.530 1.817 -13.522 1.00 98.44 98 LEU A CA 1
ATOM 742 C C . LEU A 1 98 ? 9.529 2.856 -12.996 1.00 98.44 98 LEU A C 1
ATOM 744 O O . LEU A 1 98 ? 8.322 2.632 -13.058 1.00 98.44 98 LEU A O 1
ATOM 748 N N . ALA A 1 99 ? 10.009 4.016 -12.540 1.00 97.75 99 ALA A N 1
ATOM 749 C CA . ALA A 1 99 ? 9.144 5.092 -12.060 1.00 97.75 99 ALA A CA 1
ATOM 750 C C . ALA A 1 99 ? 8.191 5.614 -13.152 1.00 97.75 99 ALA A C 1
ATOM 752 O O . ALA A 1 99 ? 7.006 5.812 -12.886 1.00 97.75 99 ALA A O 1
ATOM 753 N N . VAL A 1 100 ? 8.671 5.782 -14.390 1.00 98.38 100 VAL A N 1
ATOM 754 C CA . VAL A 1 100 ? 7.838 6.204 -15.531 1.00 98.38 100 VAL A CA 1
ATOM 755 C C . VAL A 1 100 ? 6.760 5.166 -15.857 1.00 98.38 100 VAL A C 1
ATOM 757 O O . VAL A 1 100 ? 5.601 5.534 -16.072 1.00 98.38 100 VAL A O 1
ATOM 760 N N . ALA A 1 101 ? 7.111 3.877 -15.870 1.00 98.50 101 ALA A N 1
ATOM 761 C CA . ALA A 1 101 ? 6.163 2.792 -16.117 1.00 98.50 101 ALA A CA 1
ATOM 762 C C . ALA A 1 101 ? 5.042 2.771 -15.064 1.00 98.50 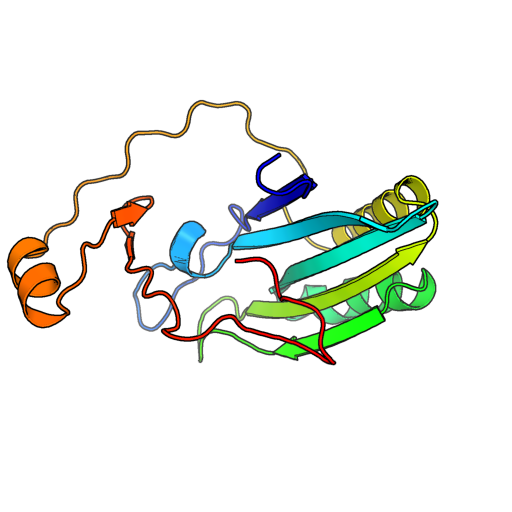101 ALA A C 1
ATOM 764 O O . ALA A 1 101 ? 3.862 2.763 -15.417 1.00 98.50 101 ALA A O 1
ATOM 765 N N . LEU A 1 102 ? 5.410 2.849 -13.782 1.00 98.44 102 LEU A N 1
ATOM 766 C CA . LEU A 1 102 ? 4.469 2.878 -12.660 1.00 98.44 102 LEU A CA 1
ATOM 767 C C . LEU A 1 102 ? 3.568 4.116 -12.692 1.00 98.44 102 LEU A C 1
ATOM 769 O O . LEU A 1 102 ? 2.357 3.987 -12.548 1.00 98.44 102 LEU A O 1
ATOM 773 N N . HIS A 1 103 ? 4.131 5.302 -12.938 1.00 97.81 103 HIS A N 1
ATOM 774 C CA . HIS A 1 103 ? 3.348 6.532 -13.069 1.00 97.81 103 HIS A CA 1
ATOM 775 C C . HIS A 1 103 ? 2.327 6.427 -14.209 1.00 97.81 103 HIS A C 1
ATOM 777 O O . HIS A 1 103 ? 1.166 6.792 -14.045 1.00 97.81 103 HIS A O 1
ATOM 783 N N . THR A 1 104 ? 2.744 5.909 -15.368 1.00 98.12 104 THR A N 1
ATOM 784 C CA . THR A 1 104 ? 1.848 5.776 -16.526 1.00 98.12 104 THR A CA 1
ATOM 785 C C . THR A 1 104 ? 0.726 4.778 -16.256 1.00 98.12 104 THR A C 1
ATOM 787 O O . THR A 1 104 ? -0.398 5.014 -16.677 1.00 98.12 104 THR A O 1
ATOM 790 N N . ALA A 1 105 ? 1.001 3.686 -15.540 1.00 98.50 105 ALA A N 1
ATOM 791 C CA . ALA A 1 105 ? -0.040 2.752 -15.126 1.00 98.50 105 ALA A CA 1
ATOM 792 C C . ALA A 1 105 ? -1.002 3.365 -14.104 1.00 98.50 105 ALA A C 1
ATOM 794 O O . ALA A 1 105 ? -2.210 3.225 -14.249 1.00 98.50 105 ALA A O 1
ATOM 795 N N . LEU A 1 106 ? -0.493 4.087 -13.103 1.00 98.06 106 LEU A N 1
ATOM 796 C CA . LEU A 1 106 ? -1.334 4.751 -12.107 1.00 98.06 106 LEU A CA 1
ATOM 797 C C . LEU A 1 106 ? -2.232 5.836 -12.709 1.00 98.06 106 LEU A C 1
ATOM 799 O O . LEU A 1 106 ? -3.321 6.060 -12.186 1.00 98.06 106 LEU A O 1
ATOM 803 N N . ALA A 1 107 ? -1.814 6.466 -13.809 1.00 97.50 107 ALA A N 1
ATOM 804 C CA . ALA A 1 107 ? -2.629 7.429 -14.549 1.00 97.50 107 ALA A CA 1
ATOM 805 C C . ALA A 1 107 ? -3.898 6.813 -15.177 1.00 97.50 107 ALA A C 1
ATOM 807 O O . ALA A 1 107 ? -4.817 7.551 -15.518 1.00 97.50 107 ALA A O 1
ATOM 808 N N . GLU A 1 108 ? -3.981 5.482 -15.282 1.00 98.38 108 GLU A N 1
ATOM 809 C CA . GLU A 1 108 ? -5.200 4.753 -15.673 1.00 98.38 108 GLU A CA 1
ATOM 810 C C . GLU A 1 108 ? -6.174 4.547 -14.490 1.00 98.38 108 GLU A C 1
ATOM 812 O O . GLU A 1 108 ? -7.216 3.906 -14.632 1.00 98.38 108 GLU A O 1
ATOM 817 N N . SER A 1 109 ? -5.841 5.070 -13.305 1.00 97.81 109 SER A N 1
ATOM 818 C CA . SER A 1 109 ? -6.665 5.034 -12.092 1.00 97.81 109 SER A CA 1
ATOM 819 C C . SER A 1 109 ? -6.975 6.443 -11.589 1.00 97.81 109 SER A C 1
ATOM 821 O O . SER A 1 109 ? -6.405 7.430 -12.051 1.00 97.81 109 SER A O 1
ATOM 823 N N . LYS A 1 110 ? -7.843 6.545 -10.580 1.00 96.06 110 LYS A N 1
ATOM 824 C CA . LYS A 1 110 ? -8.135 7.813 -9.894 1.00 96.06 110 LYS A CA 1
ATOM 825 C C . LYS A 1 110 ? -7.212 8.057 -8.693 1.00 96.06 110 LYS A C 1
ATOM 827 O O . LYS A 1 110 ? -7.449 8.993 -7.934 1.00 96.06 110 LYS A O 1
ATOM 832 N N . THR A 1 111 ? -6.175 7.231 -8.506 1.00 95.31 111 THR A N 1
ATOM 833 C CA . THR A 1 111 ? -5.229 7.357 -7.388 1.00 95.31 111 THR A CA 1
ATOM 834 C C . THR A 1 111 ? -4.608 8.757 -7.369 1.00 95.31 111 THR A C 1
ATOM 836 O O . THR A 1 111 ? -3.983 9.154 -8.356 1.00 95.31 111 THR A O 1
ATOM 839 N N . PRO A 1 112 ? -4.722 9.512 -6.263 1.00 93.06 112 PRO A N 1
ATOM 840 C CA . PRO A 1 112 ? -4.078 10.814 -6.152 1.00 93.06 112 PRO A CA 1
ATOM 841 C C . PRO A 1 112 ? -2.551 10.684 -6.241 1.00 93.06 112 PRO A C 1
ATOM 843 O O . PRO A 1 112 ? -1.924 10.042 -5.402 1.00 93.06 112 PRO A O 1
ATOM 846 N N . LEU A 1 113 ? -1.946 11.304 -7.260 1.00 89.06 113 LEU A N 1
ATOM 847 C CA . LEU A 1 113 ? -0.491 11.275 -7.488 1.00 89.06 113 LEU A CA 1
ATOM 848 C C . LEU A 1 113 ? 0.253 12.472 -6.887 1.00 89.06 113 LEU A C 1
ATOM 850 O O . LEU A 1 113 ? 1.482 12.509 -6.885 1.00 89.06 113 LEU A O 1
ATOM 854 N N . SER A 1 114 ? -0.476 13.463 -6.383 1.00 77.50 114 SER A N 1
ATOM 855 C CA . SER A 1 114 ? 0.111 14.621 -5.716 1.00 77.50 114 SER A CA 1
ATOM 856 C C . SER A 1 114 ? 0.259 14.346 -4.225 1.00 77.50 114 SER A C 1
ATOM 858 O O . SER A 1 114 ? -0.703 13.973 -3.553 1.00 77.50 114 SER A O 1
ATOM 860 N N . THR A 1 115 ? 1.454 14.577 -3.688 1.00 63.72 115 THR A N 1
ATOM 861 C CA . THR A 1 115 ? 1.652 14.630 -2.241 1.00 63.72 115 THR A CA 1
ATOM 862 C C . THR A 1 115 ? 1.071 15.936 -1.713 1.00 63.72 115 THR A C 1
ATOM 864 O O . THR A 1 115 ? 1.357 17.013 -2.231 1.00 63.72 115 THR A O 1
ATOM 867 N N . SER A 1 116 ? 0.238 15.854 -0.678 1.00 59.12 116 SER A N 1
ATOM 868 C CA . SER A 1 116 ? -0.123 17.038 0.096 1.00 59.12 116 SER A CA 1
ATOM 869 C C . SER A 1 116 ? 1.054 17.395 1.001 1.00 59.12 116 SER A C 1
ATOM 871 O O . SER A 1 116 ? 1.335 16.658 1.942 1.00 59.12 116 SER A O 1
ATOM 873 N N . ASP A 1 117 ? 1.696 18.538 0.753 1.00 57.22 117 ASP A N 1
ATOM 874 C CA . ASP A 1 117 ? 2.755 19.097 1.613 1.00 57.22 117 ASP A CA 1
ATOM 875 C C . ASP A 1 117 ? 2.211 19.693 2.927 1.00 57.22 117 ASP A C 1
ATOM 877 O O . ASP A 1 117 ? 2.961 20.226 3.748 1.00 57.22 117 ASP A O 1
ATOM 881 N N . ALA A 1 118 ? 0.892 19.630 3.143 1.00 61.75 118 ALA A N 1
ATOM 882 C CA . ALA A 1 118 ? 0.282 20.099 4.376 1.00 61.75 118 ALA A CA 1
ATOM 883 C C . ALA A 1 118 ? 0.761 19.259 5.579 1.00 61.75 118 ALA A C 1
ATOM 885 O O . ALA A 1 118 ? 0.752 18.025 5.503 1.00 61.75 118 ALA A O 1
ATOM 886 N N . PRO A 1 119 ? 1.122 19.897 6.711 1.00 60.88 119 PRO A N 1
ATOM 887 C CA . PRO A 1 119 ? 1.417 19.186 7.947 1.00 60.88 119 PRO A CA 1
ATOM 888 C C . PRO A 1 119 ? 0.260 18.256 8.314 1.00 60.88 119 PRO A C 1
ATOM 890 O O . PRO A 1 119 ? -0.902 18.671 8.304 1.00 60.88 119 PRO A O 1
ATOM 893 N N . ALA A 1 120 ? 0.571 17.004 8.654 1.00 70.50 120 ALA A N 1
ATOM 894 C CA . ALA A 1 120 ? -0.441 16.074 9.133 1.00 70.50 120 ALA A CA 1
ATOM 895 C C . ALA A 1 120 ? -1.097 16.648 10.398 1.00 70.50 120 ALA A C 1
ATOM 897 O O . ALA A 1 120 ? -0.411 17.002 11.360 1.00 70.50 120 ALA A O 1
ATOM 898 N N . ALA A 1 121 ? -2.427 16.753 10.392 1.00 76.06 121 ALA A N 1
ATOM 899 C CA . ALA A 1 121 ? -3.168 17.144 11.582 1.00 76.06 121 ALA A CA 1
ATOM 900 C C . ALA A 1 121 ? -2.909 16.134 12.720 1.00 76.06 121 ALA A C 1
ATOM 902 O O . ALA A 1 121 ? -2.700 14.946 12.441 1.00 76.06 121 ALA A O 1
ATOM 903 N N . PRO A 1 122 ? -2.945 16.568 13.996 1.00 81.62 122 PRO A N 1
ATOM 904 C CA . PRO A 1 122 ? -2.876 15.646 15.119 1.00 81.62 122 PRO A CA 1
ATOM 905 C C . PRO A 1 122 ? -3.946 14.558 14.973 1.00 81.62 122 PRO A C 1
ATOM 907 O O . PRO A 1 122 ? -5.085 14.872 14.606 1.00 81.62 122 PRO A O 1
ATOM 910 N N . PRO A 1 123 ? -3.613 13.286 15.241 1.00 83.94 123 PRO A N 1
ATOM 911 C CA . PRO A 1 123 ? -4.590 12.222 15.120 1.00 83.94 123 PRO A CA 1
ATOM 912 C C . PRO A 1 123 ? -5.721 12.449 16.136 1.00 83.94 123 PRO A C 1
ATOM 914 O O . PRO A 1 123 ? -5.441 12.793 17.289 1.00 83.94 123 PRO A O 1
ATOM 917 N N . PRO A 1 124 ? -6.994 12.261 15.743 1.00 87.25 124 PRO A N 1
ATOM 918 C CA . PRO A 1 124 ? -8.106 12.408 16.672 1.00 87.25 124 PRO A CA 1
ATOM 919 C C . PRO A 1 124 ? -7.981 11.393 17.820 1.00 87.25 124 PRO A C 1
ATOM 921 O O . PRO A 1 124 ? -7.420 10.307 17.615 1.00 87.25 124 PRO A O 1
ATOM 924 N N . PRO A 1 125 ? -8.479 11.726 19.025 1.00 89.94 125 PRO A N 1
ATOM 925 C CA . PRO A 1 125 ? -8.440 10.821 20.167 1.00 89.94 125 PRO A CA 1
ATOM 926 C C . PRO A 1 125 ? -9.228 9.538 19.883 1.00 89.94 125 PRO A C 1
ATOM 928 O O . PRO A 1 125 ? -10.143 9.520 19.058 1.00 89.94 125 PRO A O 1
ATOM 931 N N . ILE A 1 126 ? -8.854 8.461 20.571 1.00 92.31 126 ILE A N 1
ATOM 932 C CA . ILE A 1 126 ? -9.516 7.160 20.464 1.00 92.31 126 ILE A CA 1
ATOM 933 C C . ILE A 1 126 ? -10.376 6.970 21.709 1.00 92.31 126 ILE A C 1
ATOM 935 O O . ILE A 1 126 ? -9.860 7.022 22.821 1.00 92.31 126 ILE A O 1
ATOM 939 N N . ASP A 1 127 ? -11.673 6.758 21.505 1.00 92.88 127 ASP A N 1
ATOM 940 C CA . ASP A 1 127 ? -12.682 6.680 22.567 1.00 92.88 127 ASP A CA 1
ATOM 941 C C . ASP A 1 127 ? -12.929 5.230 23.023 1.00 92.88 127 ASP A C 1
ATOM 943 O O . ASP A 1 127 ? -14.047 4.722 23.004 1.00 92.88 127 ASP A O 1
ATOM 947 N N . ILE A 1 128 ? -11.844 4.520 23.345 1.00 94.31 128 ILE A N 1
ATOM 948 C CA . ILE A 1 128 ? -11.862 3.175 23.944 1.00 94.31 128 ILE A CA 1
ATOM 949 C C . ILE A 1 128 ? -10.749 3.074 24.991 1.00 94.31 128 ILE A C 1
ATOM 951 O O . ILE A 1 128 ? -9.780 3.834 24.945 1.00 94.31 128 ILE A O 1
ATOM 955 N N . ASP A 1 129 ? -10.844 2.106 25.905 1.00 96.88 129 ASP A N 1
ATOM 956 C CA . ASP A 1 129 ? -9.797 1.854 26.902 1.00 96.88 129 ASP A CA 1
ATOM 957 C C . ASP A 1 129 ? -8.555 1.210 26.264 1.00 96.88 129 ASP A C 1
ATOM 959 O O . ASP A 1 129 ? -8.343 -0.004 26.284 1.00 96.88 129 ASP A O 1
ATOM 963 N N . THR A 1 130 ? -7.711 2.053 25.672 1.00 96.75 130 THR A N 1
ATOM 964 C CA . THR A 1 130 ? -6.464 1.631 25.033 1.00 96.75 130 THR A CA 1
ATOM 965 C C . THR A 1 130 ? -5.479 1.005 26.021 1.00 96.75 130 THR A C 1
ATOM 967 O O . THR A 1 130 ? -4.705 0.137 25.633 1.00 96.75 130 THR A O 1
ATOM 970 N N . ALA A 1 131 ? -5.522 1.399 27.300 1.00 96.56 131 ALA A N 1
ATOM 971 C CA . ALA A 1 131 ? -4.613 0.874 28.316 1.00 96.56 131 ALA A CA 1
ATOM 972 C C . ALA A 1 131 ? -4.959 -0.576 28.685 1.00 96.56 131 ALA A C 1
ATOM 974 O O . ALA A 1 131 ? -4.060 -1.411 28.792 1.00 96.56 131 ALA A O 1
ATOM 975 N N . ALA A 1 132 ? -6.249 -0.899 28.813 1.00 98.06 132 ALA A N 1
ATOM 976 C CA . ALA A 1 132 ? -6.690 -2.277 29.003 1.00 98.06 132 ALA A CA 1
ATOM 977 C C . ALA A 1 132 ? -6.337 -3.162 27.795 1.00 98.06 132 ALA A C 1
ATOM 979 O O . ALA A 1 132 ? -5.875 -4.290 27.975 1.00 98.06 132 ALA A O 1
ATOM 980 N N . ILE A 1 133 ? -6.494 -2.649 26.567 1.00 97.31 133 ILE A N 1
ATOM 981 C CA . ILE A 1 133 ? -6.118 -3.380 25.345 1.00 97.31 133 ILE A CA 1
ATOM 982 C C . ILE A 1 133 ? -4.608 -3.651 25.321 1.00 97.31 133 ILE A C 1
ATOM 984 O O . ILE A 1 133 ? -4.207 -4.787 25.076 1.00 97.31 133 ILE A O 1
ATOM 988 N N . ASP A 1 134 ? -3.780 -2.646 25.625 1.00 97.38 134 ASP A N 1
ATOM 989 C CA . ASP A 1 134 ? -2.324 -2.804 25.722 1.00 97.38 134 ASP A CA 1
ATOM 990 C C . ASP A 1 134 ? -1.937 -3.903 26.717 1.00 97.38 134 ASP A C 1
ATOM 992 O O . ASP A 1 134 ? -1.100 -4.759 26.425 1.00 97.38 134 ASP A O 1
ATOM 996 N N . GLN A 1 135 ? -2.567 -3.898 27.896 1.00 97.50 135 GLN A N 1
ATOM 997 C CA . GLN A 1 135 ? -2.304 -4.882 28.940 1.00 97.50 135 GLN A CA 1
ATOM 998 C C . GLN A 1 135 ? -2.690 -6.301 28.502 1.00 97.50 135 GLN A C 1
ATOM 1000 O O . GLN A 1 135 ? -1.933 -7.237 28.752 1.00 97.50 135 GLN A O 1
ATOM 1005 N N . ILE A 1 136 ? -3.847 -6.469 27.852 1.00 96.44 136 ILE A N 1
ATOM 1006 C CA . ILE A 1 136 ? -4.327 -7.774 27.374 1.00 96.44 136 ILE A CA 1
ATOM 1007 C C . ILE A 1 136 ? -3.449 -8.303 26.235 1.00 96.44 136 ILE A C 1
ATOM 1009 O O . ILE A 1 136 ? -3.112 -9.486 26.225 1.00 96.44 136 ILE A O 1
ATOM 1013 N N . LEU A 1 137 ? -3.074 -7.445 25.282 1.00 95.19 137 LEU A N 1
ATOM 1014 C CA . LEU A 1 137 ? -2.237 -7.838 24.145 1.00 95.19 137 LEU A CA 1
ATOM 1015 C C . LEU A 1 137 ? -0.753 -7.971 24.511 1.00 95.19 137 LEU A C 1
ATOM 1017 O O . LEU A 1 137 ? 0.005 -8.569 23.750 1.00 95.19 137 LEU A O 1
ATOM 1021 N N . GLY A 1 138 ? -0.325 -7.419 25.650 1.00 94.75 138 GLY A N 1
ATOM 1022 C CA . GLY A 1 138 ? 1.075 -7.421 26.075 1.00 94.75 138 GLY A CA 1
ATOM 1023 C C . GLY A 1 138 ? 1.989 -6.578 25.177 1.00 94.75 138 GLY A C 1
ATOM 1024 O O . GLY A 1 138 ? 3.202 -6.777 25.171 1.00 94.75 138 GLY A O 1
ATOM 1025 N N . ALA A 1 139 ? 1.422 -5.650 24.407 1.00 95.19 139 ALA A N 1
ATOM 1026 C CA . ALA A 1 139 ? 2.127 -4.776 23.476 1.00 95.19 139 ALA A CA 1
ATOM 1027 C C . ALA A 1 139 ? 1.557 -3.359 23.573 1.00 95.19 139 ALA A C 1
ATOM 1029 O O . ALA A 1 139 ? 0.417 -3.185 23.984 1.00 95.19 139 ALA A O 1
ATOM 1030 N N . LYS A 1 140 ? 2.341 -2.346 23.188 1.00 95.88 140 LYS A N 1
ATOM 1031 C CA . LYS A 1 140 ? 1.883 -0.951 23.171 1.00 95.88 140 LYS A CA 1
ATOM 1032 C C . LYS A 1 140 ? 1.342 -0.582 21.793 1.00 95.88 140 LYS A C 1
ATOM 1034 O O . LYS A 1 140 ? 2.088 -0.592 20.814 1.00 95.88 140 LYS A O 1
ATOM 1039 N N . GLY A 1 141 ? 0.069 -0.213 21.725 1.00 95.25 141 GLY A N 1
ATOM 1040 C CA . GLY A 1 141 ? -0.563 0.310 20.523 1.00 95.25 141 GLY A CA 1
ATOM 1041 C C . GLY A 1 141 ? -0.222 1.779 20.271 1.00 95.25 141 GLY A C 1
ATOM 1042 O O . GLY A 1 141 ? 0.187 2.525 21.166 1.00 95.25 141 GLY A O 1
ATOM 1043 N N . THR A 1 142 ? -0.431 2.218 19.033 1.00 94.31 142 THR A N 1
ATOM 1044 C CA . THR A 1 142 ? -0.215 3.600 18.586 1.00 94.31 142 THR A CA 1
ATOM 1045 C C . THR A 1 142 ? -1.475 4.154 17.933 1.00 94.31 142 THR A C 1
ATOM 1047 O O . THR A 1 142 ? -2.224 3.425 17.284 1.00 94.31 142 THR A O 1
ATOM 1050 N N . ASN A 1 143 ? -1.724 5.452 18.110 1.00 92.31 143 ASN A N 1
ATOM 1051 C CA . ASN A 1 143 ? -2.804 6.144 17.417 1.00 92.31 143 ASN A CA 1
ATOM 1052 C C . ASN A 1 143 ? -2.311 6.639 16.052 1.00 92.31 143 ASN A C 1
ATOM 1054 O O . ASN A 1 143 ? -1.556 7.608 15.973 1.00 92.31 143 ASN A O 1
ATOM 1058 N N . ASN A 1 144 ? -2.763 5.987 14.986 1.00 88.12 144 ASN A N 1
ATOM 1059 C CA . ASN A 1 144 ? -2.448 6.338 13.609 1.00 88.12 144 ASN A CA 1
ATOM 1060 C C . ASN A 1 144 ? -3.671 6.953 12.915 1.00 88.12 144 ASN A C 1
ATOM 1062 O O . ASN A 1 144 ? -4.419 6.274 12.220 1.00 88.12 144 ASN A O 1
ATOM 1066 N N . GLY A 1 145 ? -3.918 8.247 13.129 1.00 85.38 145 GLY A N 1
ATOM 1067 C CA . GLY A 1 145 ? -5.042 8.948 12.487 1.00 85.38 145 GLY A CA 1
ATOM 1068 C C . GLY A 1 145 ? -6.420 8.563 13.045 1.00 85.38 145 GLY A C 1
ATOM 1069 O O . GLY A 1 145 ? -7.424 8.542 12.328 1.00 85.38 145 GLY A O 1
ATOM 1070 N N . GLY A 1 146 ? -6.494 8.241 14.336 1.00 88.88 146 GLY A N 1
ATOM 1071 C CA . GLY A 1 146 ? -7.691 7.721 14.996 1.00 88.88 146 GLY A CA 1
ATOM 1072 C C . GLY A 1 146 ? -7.976 6.267 14.642 1.00 88.88 146 GLY A C 1
ATOM 1073 O O . GLY A 1 146 ? -9.143 5.889 14.556 1.00 88.88 146 GLY A O 1
ATOM 1074 N N . ILE A 1 147 ? -6.924 5.502 14.356 1.00 90.81 147 ILE A N 1
ATOM 1075 C CA . ILE A 1 147 ? -6.923 4.044 14.254 1.00 90.81 147 ILE A CA 1
ATOM 1076 C C . ILE A 1 147 ? -5.949 3.565 15.318 1.00 90.81 147 ILE A C 1
ATOM 1078 O O . ILE A 1 147 ? -4.788 3.986 15.319 1.00 90.81 147 ILE A O 1
ATOM 1082 N N . TYR A 1 148 ? -6.412 2.713 16.228 1.00 94.19 148 TYR A N 1
ATOM 1083 C CA . TYR A 1 148 ? -5.529 2.123 17.222 1.00 94.19 148 TYR A CA 1
ATOM 1084 C C . TYR A 1 148 ? -4.871 0.880 16.639 1.00 94.19 148 TYR A C 1
ATOM 1086 O O . TYR A 1 148 ? -5.554 -0.102 16.357 1.00 94.19 148 TYR A O 1
ATOM 1094 N N . GLN A 1 149 ? -3.561 0.942 16.408 1.00 93.12 149 GLN A N 1
ATOM 1095 C CA . GLN A 1 149 ? -2.821 -0.107 15.709 1.00 93.12 149 GLN A CA 1
ATOM 1096 C C . GLN A 1 149 ? -1.693 -0.675 16.569 1.00 93.12 149 GLN A C 1
ATOM 1098 O O . GLN A 1 149 ? -1.039 0.051 17.321 1.00 93.12 149 GLN A O 1
ATOM 1103 N N . PHE A 1 150 ? -1.423 -1.964 16.385 1.00 94.38 150 PHE A N 1
ATOM 1104 C CA . PHE A 1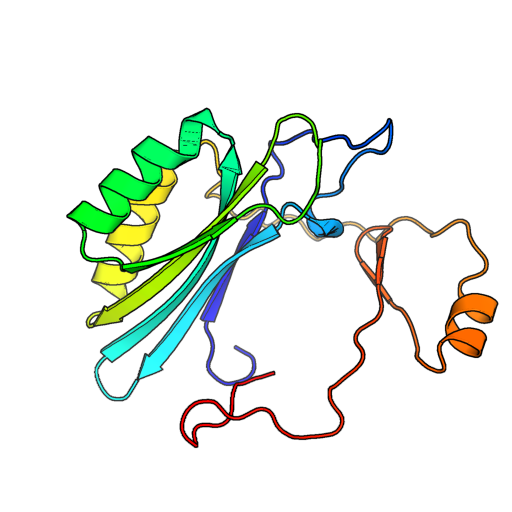 150 ? -0.344 -2.691 17.044 1.00 94.38 150 PHE A CA 1
ATOM 1105 C C . PHE A 1 150 ? 0.617 -3.234 15.991 1.00 94.38 150 PHE A C 1
ATOM 1107 O O . PHE A 1 150 ? 0.192 -3.852 15.019 1.00 94.38 150 PHE A O 1
ATOM 1114 N N . GLY A 1 151 ? 1.913 -3.019 16.202 1.00 90.25 151 GLY A N 1
ATOM 1115 C CA . GLY A 1 151 ? 2.971 -3.717 15.481 1.00 90.25 151 GLY A CA 1
ATOM 1116 C C . GLY A 1 151 ? 3.569 -4.766 16.405 1.00 90.25 151 GLY A C 1
ATOM 1117 O O . GLY A 1 151 ? 4.196 -4.410 17.399 1.00 90.25 151 GLY A O 1
ATOM 1118 N N . ILE A 1 152 ? 3.359 -6.044 16.099 1.00 88.50 152 ILE A N 1
ATOM 1119 C CA . ILE A 1 152 ? 3.927 -7.150 16.873 1.00 88.50 152 ILE A CA 1
ATOM 1120 C C . ILE A 1 152 ? 5.033 -7.774 16.019 1.00 88.50 152 ILE A C 1
ATOM 1122 O O . ILE A 1 152 ? 4.719 -8.408 15.007 1.00 88.50 152 ILE A O 1
ATOM 1126 N N . PRO A 1 153 ? 6.318 -7.570 16.362 1.00 83.69 153 PRO A N 1
ATOM 1127 C CA . PRO A 1 153 ? 7.404 -8.141 15.586 1.00 83.69 153 PRO A CA 1
ATOM 1128 C C . PRO A 1 153 ? 7.357 -9.668 15.662 1.00 83.69 153 PRO A C 1
ATOM 1130 O O . PRO A 1 153 ? 7.016 -10.255 16.692 1.00 83.69 153 PRO A O 1
ATOM 1133 N N . ARG A 1 154 ? 7.731 -10.317 14.561 1.00 86.25 154 ARG A N 1
ATOM 1134 C CA . ARG A 1 154 ? 8.007 -11.756 14.561 1.00 86.25 154 ARG A CA 1
ATOM 1135 C C . ARG A 1 154 ? 9.185 -12.034 15.498 1.00 86.25 154 ARG A C 1
ATOM 1137 O O . ARG A 1 154 ? 10.102 -11.220 15.591 1.00 86.25 154 ARG A O 1
ATOM 1144 N N . ALA A 1 155 ? 9.150 -13.169 16.195 1.00 88.31 155 ALA A N 1
ATOM 1145 C CA . ALA A 1 155 ? 10.224 -13.550 17.114 1.00 88.31 155 ALA A CA 1
ATOM 1146 C C . ALA A 1 155 ? 11.530 -13.847 16.359 1.00 88.31 155 ALA A C 1
ATOM 1148 O O . ALA A 1 155 ? 12.624 -13.573 16.850 1.00 88.31 155 ALA A O 1
ATOM 1149 N N . GLU A 1 156 ? 11.405 -14.393 15.152 1.00 87.88 156 GLU A N 1
ATOM 1150 C CA . GLU A 1 156 ? 12.502 -14.731 14.263 1.00 87.88 156 GLU A CA 1
ATOM 1151 C C . GLU A 1 156 ? 12.725 -13.686 13.151 1.00 87.88 156 GLU A C 1
ATOM 1153 O O . GLU A 1 156 ? 11.763 -13.112 12.630 1.00 87.88 156 GLU A O 1
ATOM 1158 N N . PRO A 1 157 ? 13.984 -13.476 12.716 1.00 83.69 157 PRO A N 1
ATOM 1159 C CA . PRO A 1 157 ? 14.267 -12.761 11.479 1.00 83.69 157 PRO A CA 1
ATOM 1160 C C . PRO A 1 157 ? 13.651 -13.500 10.291 1.00 83.69 157 PRO A C 1
ATOM 1162 O O . PRO A 1 157 ? 13.941 -14.679 10.067 1.00 83.69 157 PRO A O 1
ATOM 1165 N N . ILE A 1 158 ? 12.839 -12.800 9.503 1.00 84.88 158 ILE A N 1
ATOM 1166 C CA . ILE A 1 158 ? 12.242 -13.375 8.300 1.00 84.88 158 ILE A CA 1
ATOM 1167 C C . ILE A 1 158 ? 13.286 -13.405 7.187 1.00 84.88 158 ILE A C 1
ATOM 1169 O O . ILE A 1 158 ? 13.993 -12.424 6.942 1.00 84.88 158 ILE A O 1
ATOM 1173 N N . LYS A 1 159 ? 13.391 -14.555 6.520 1.00 84.62 159 LYS A N 1
ATOM 1174 C CA . LYS A 1 159 ? 14.235 -14.737 5.343 1.00 84.62 159 LYS A CA 1
ATOM 1175 C C . LYS A 1 159 ? 13.420 -15.306 4.195 1.00 84.62 159 LYS A C 1
ATOM 1177 O O . LYS A 1 159 ? 12.635 -16.223 4.409 1.00 84.62 159 LYS A O 1
ATOM 1182 N N . ASP A 1 160 ? 13.677 -14.816 2.992 1.00 80.38 160 ASP A N 1
ATOM 1183 C CA . ASP A 1 160 ? 13.189 -15.391 1.743 1.00 80.38 160 ASP A CA 1
ATOM 1184 C C . ASP A 1 160 ? 14.393 -15.816 0.897 1.00 80.38 160 ASP A C 1
ATOM 1186 O O . ASP A 1 160 ? 15.307 -15.028 0.661 1.00 80.38 160 ASP A O 1
ATOM 1190 N N . ASN A 1 161 ? 14.452 -17.095 0.517 1.00 86.25 161 ASN A N 1
ATOM 1191 C CA . ASN A 1 161 ? 15.583 -17.691 -0.207 1.00 86.25 161 ASN A CA 1
ATOM 1192 C C . ASN A 1 161 ? 16.970 -17.350 0.393 1.00 86.25 161 ASN A C 1
ATOM 1194 O O . ASN A 1 161 ? 17.951 -17.143 -0.318 1.00 86.25 161 ASN A O 1
ATOM 1198 N N . GLY A 1 162 ? 17.055 -17.276 1.727 1.00 84.50 162 GLY A N 1
ATOM 1199 C CA . GLY A 1 162 ? 18.284 -16.959 2.465 1.00 84.50 162 GLY A CA 1
ATOM 1200 C C . GLY A 1 162 ? 18.585 -15.464 2.629 1.00 84.50 162 GLY A C 1
ATOM 1201 O O . GLY A 1 162 ? 19.425 -15.114 3.462 1.00 84.50 162 GLY A O 1
ATOM 1202 N N . MET A 1 163 ? 17.869 -14.589 1.922 1.00 79.19 163 MET A N 1
ATOM 1203 C CA . MET A 1 163 ? 17.954 -13.134 2.060 1.00 79.19 163 MET A CA 1
ATOM 1204 C C . MET A 1 163 ? 17.095 -12.669 3.231 1.00 79.19 163 MET A C 1
ATOM 1206 O O . MET A 1 163 ? 15.954 -13.100 3.359 1.00 79.19 163 MET A O 1
ATOM 1210 N N . ALA A 1 164 ? 17.623 -11.793 4.088 1.00 80.88 164 ALA A N 1
ATOM 1211 C CA . ALA A 1 164 ? 16.809 -11.160 5.123 1.00 80.88 164 ALA A CA 1
ATOM 1212 C C . ALA A 1 164 ? 15.734 -10.287 4.466 1.00 80.88 164 ALA A C 1
ATOM 1214 O O . ALA A 1 164 ? 16.060 -9.453 3.623 1.00 80.88 164 ALA A O 1
ATOM 1215 N N . VAL A 1 165 ? 14.475 -10.481 4.857 1.00 73.06 165 VAL A N 1
ATOM 1216 C CA . VAL A 1 165 ? 13.375 -9.601 4.457 1.00 73.06 165 VAL A CA 1
ATOM 1217 C C . VAL A 1 165 ? 13.441 -8.370 5.365 1.00 73.06 165 VAL A C 1
ATOM 1219 O O . VAL A 1 165 ? 13.377 -8.538 6.588 1.00 73.06 165 VAL A O 1
ATOM 1222 N N . PRO A 1 166 ? 13.633 -7.157 4.815 1.00 64.38 166 PRO A N 1
ATOM 1223 C CA . PRO A 1 166 ? 13.651 -5.939 5.616 1.00 64.38 166 PRO A CA 1
ATOM 1224 C C . PRO A 1 166 ? 12.343 -5.776 6.415 1.00 64.38 166 PRO A C 1
ATOM 1226 O O . PRO A 1 166 ? 11.291 -6.194 5.923 1.00 64.38 166 PRO A O 1
ATOM 1229 N N . PRO A 1 167 ? 12.405 -5.215 7.636 1.00 56.38 167 PRO A N 1
ATOM 1230 C CA . PRO A 1 167 ? 11.234 -4.999 8.487 1.00 56.38 167 PRO A CA 1
ATOM 1231 C C . PRO A 1 167 ? 10.253 -3.962 7.925 1.00 56.38 167 PRO A C 1
ATOM 1233 O O . PRO A 1 167 ? 10.693 -3.051 7.184 1.00 56.38 167 PRO A O 1
#

pLDDT: mean 91.4, std 9.61, range [53.78, 98.81]

Radius of gyration: 17.77 Å; chains: 1; bounding box: 46×38×50 Å

Sequence (167 aa):
MAGGVYRVPLPRTDLKATLDGVELKPNFALGGWLAFEKMGNEGMVMGDLVLTTDEVNPVMTKLAASGIEITALHNHLLRNQPFTMYMHVLGRGDPVKLAVALHTALAESKTPLSTSDAPAAPPPPIDIDTAAIDQILGAKGTNNGGIYQFGIPRAEPIKDNGMAVPP

Foldseek 3Di:
DPPQKDKDKFFPPVDQKDDPRHTDDSVRFRIKMKIWHDDPPKIKIKIKHKAQPQLVPQLVVLCVVLVKDFPDKAAPDPPMPSGIIITIIIDMGHVVSVVVSNVVSCVSGPTDPDDDPDPDDDADDAPDDQVVVCVVVVFHWDRDNRDTDTDDDDPDQDDDPNHGDDD

Secondary structure (DSSP, 8-state):
-GGGEEEEEEE-TT---EETTEE--HHHH-EEEEEEEEETTEEEEEEEEEEEHHHHHHHHHHHHHTT-EEEEEE-SSSS-BS-EEEEEEEEEE-HHHHHHHHHHHHTTS----S---SPPPPPPP--S-HHHHHHHHTS--EESSS-EE-----SSPPEETTEEPP-